Protein AF-A0A6M0CA09-F1 (afdb_monomer)

Secondary structure (DSSP, 8-state):
---PPPHHHHHHHHHHHHHTT-S----SHHHHHHHHHHHHHS-HHHHHHHHHHHHHHHHHT-

Structure (mmCIF, N/CA/C/O backbone):
data_AF-A0A6M0CA09-F1
#
_entry.id   AF-A0A6M0CA09-F1
#
loop_
_atom_site.group_PDB
_atom_site.id
_atom_site.type_symbol
_atom_site.label_atom_id
_atom_site.label_alt_id
_atom_site.label_comp_id
_atom_site.label_asym_id
_atom_site.label_entity_id
_atom_site.label_seq_id
_atom_site.pdbx_PDB_ins_code
_atom_site.Cartn_x
_atom_site.Cartn_y
_atom_site.Cartn_z
_atom_site.occupancy
_atom_site.B_iso_or_equiv
_atom_site.auth_seq_id
_atom_site.auth_comp_id
_atom_site.auth_asym_id
_atom_site.auth_atom_id
_atom_site.pdbx_PDB_model_num
ATOM 1 N N . MET A 1 1 ? 17.308 -6.957 11.088 1.00 38.31 1 MET A N 1
ATOM 2 C CA . MET A 1 1 ? 15.967 -7.413 11.512 1.00 38.31 1 MET A CA 1
ATOM 3 C C . MET A 1 1 ? 14.979 -6.360 11.033 1.00 38.31 1 MET A C 1
ATOM 5 O O . MET A 1 1 ? 15.126 -5.214 11.440 1.00 38.31 1 MET A O 1
ATOM 9 N N . SER A 1 2 ? 14.099 -6.668 10.075 1.00 59.62 2 SER A N 1
ATOM 10 C CA . SER A 1 2 ? 13.135 -5.678 9.574 1.00 59.62 2 SER A CA 1
ATOM 11 C C . SER A 1 2 ? 12.193 -5.275 10.706 1.00 59.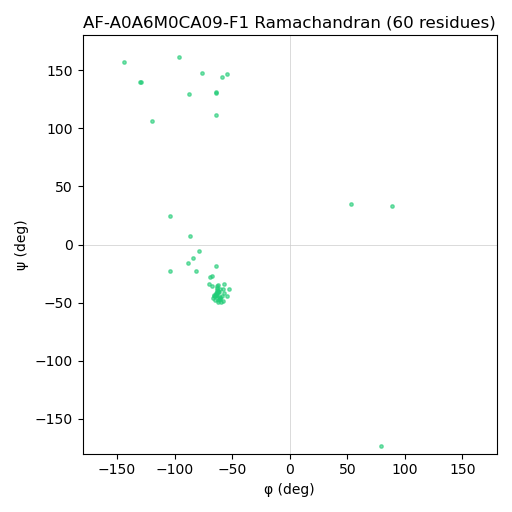62 2 SER A C 1
ATOM 13 O O . SER A 1 2 ? 11.650 -6.146 11.386 1.00 59.62 2 SER A O 1
ATOM 15 N N . LYS A 1 3 ? 12.005 -3.972 10.921 1.00 78.81 3 LYS A N 1
ATOM 16 C CA . LYS A 1 3 ? 11.034 -3.459 11.889 1.00 78.81 3 LYS A CA 1
ATOM 17 C C . LYS A 1 3 ? 9.633 -3.873 11.426 1.00 78.81 3 LYS A C 1
ATOM 19 O O . LYS A 1 3 ? 9.179 -3.409 10.386 1.00 78.81 3 LYS A O 1
ATOM 24 N N . LEU A 1 4 ? 8.994 -4.779 12.162 1.00 86.56 4 LEU A N 1
ATOM 25 C CA . LEU A 1 4 ? 7.613 -5.185 11.910 1.00 86.56 4 LEU A CA 1
ATOM 26 C C . LEU A 1 4 ? 6.657 -4.101 12.413 1.00 86.56 4 LEU A C 1
ATOM 28 O O . LEU A 1 4 ? 6.950 -3.412 13.394 1.00 86.56 4 LEU A O 1
ATOM 32 N N . THR A 1 5 ? 5.521 -3.959 11.736 1.00 89.31 5 THR A N 1
ATOM 33 C CA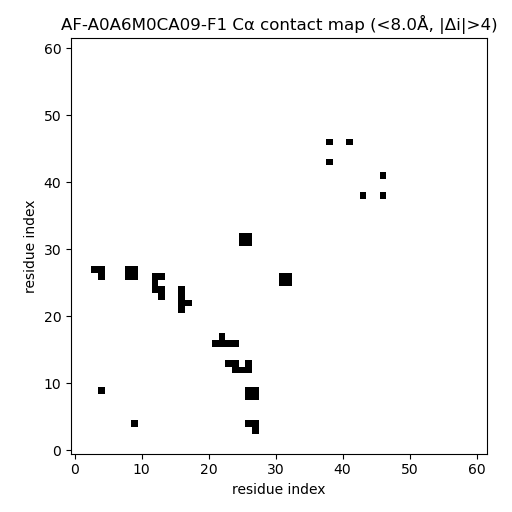 . THR A 1 5 ? 4.441 -3.079 12.183 1.00 89.31 5 THR A CA 1
ATOM 34 C C . THR A 1 5 ? 3.890 -3.586 13.521 1.00 89.31 5 THR A C 1
ATOM 36 O O . THR A 1 5 ? 3.630 -4.787 13.638 1.00 89.31 5 THR A O 1
ATOM 39 N N . PRO A 1 6 ? 3.723 -2.723 14.539 1.00 93.06 6 PRO A N 1
ATOM 40 C CA . PRO A 1 6 ? 3.139 -3.116 15.817 1.00 93.06 6 PRO A CA 1
ATOM 41 C C . PRO A 1 6 ? 1.726 -3.681 15.652 1.00 93.06 6 PRO A C 1
ATOM 43 O O . PRO A 1 6 ? 0.940 -3.181 14.849 1.00 93.06 6 PRO A O 1
ATOM 46 N N . THR A 1 7 ? 1.367 -4.675 16.464 1.00 94.00 7 THR A N 1
ATOM 47 C CA . THR A 1 7 ? 0.037 -5.305 16.419 1.00 94.00 7 THR A CA 1
ATOM 48 C C . THR A 1 7 ? -1.097 -4.301 16.632 1.00 94.00 7 THR A C 1
ATOM 50 O O . THR A 1 7 ? -2.124 -4.391 15.970 1.00 94.00 7 THR A O 1
ATOM 53 N N . GLU A 1 8 ? -0.906 -3.321 17.518 1.00 94.94 8 GLU A N 1
ATOM 54 C CA . GLU A 1 8 ? -1.889 -2.260 17.773 1.00 94.94 8 GLU A CA 1
ATOM 55 C C . GLU A 1 8 ? -2.217 -1.461 16.503 1.00 94.94 8 GLU A C 1
ATOM 57 O O . GLU A 1 8 ? -3.386 -1.230 16.200 1.00 94.94 8 GLU A O 1
ATOM 62 N N . GLU A 1 9 ? -1.192 -1.094 15.731 1.00 93.00 9 GLU A N 1
ATOM 63 C CA . GLU A 1 9 ? -1.355 -0.367 14.469 1.00 93.00 9 GLU A CA 1
ATOM 64 C C . GLU A 1 9 ? -2.124 -1.218 13.452 1.00 93.00 9 GLU A C 1
ATOM 66 O O . GLU A 1 9 ? -3.075 -0.738 12.842 1.00 93.00 9 GLU A O 1
ATOM 71 N N . VAL A 1 10 ? -1.799 -2.511 13.349 1.00 94.00 10 VAL A N 1
ATOM 72 C CA . VAL A 1 10 ? -2.498 -3.446 12.453 1.00 94.00 10 VAL A CA 1
ATOM 73 C C . VAL A 1 10 ? -3.987 -3.556 12.794 1.00 94.00 10 VAL A C 1
ATOM 75 O O . VAL A 1 10 ? -4.831 -3.510 11.898 1.00 94.00 10 VAL A O 1
ATOM 78 N N . VAL A 1 11 ? -4.325 -3.687 14.081 1.00 96.00 11 VAL A N 1
ATOM 79 C CA . VAL A 1 11 ? -5.723 -3.787 14.532 1.00 96.00 11 VAL A CA 1
ATOM 80 C C . VAL A 1 11 ? -6.470 -2.482 14.264 1.00 96.00 11 VAL A C 1
ATOM 82 O O . VAL A 1 11 ? -7.589 -2.511 13.753 1.00 96.00 11 VAL A O 1
ATOM 85 N N . LYS A 1 12 ? -5.849 -1.336 14.560 1.00 95.44 12 LYS A N 1
ATOM 86 C CA . LYS A 1 12 ? -6.441 -0.018 14.312 1.00 95.44 12 LYS A CA 1
ATOM 87 C C . LYS A 1 12 ? -6.738 0.203 12.828 1.00 95.44 12 LYS A C 1
ATOM 89 O O . LYS A 1 12 ? -7.847 0.615 12.493 1.00 95.44 12 LYS A O 1
ATOM 94 N N . ASP A 1 13 ? -5.785 -0.102 11.952 1.00 94.31 13 ASP A N 1
ATOM 95 C CA . ASP A 1 13 ? -5.946 0.033 10.501 1.00 94.31 13 ASP A CA 1
ATOM 96 C C . ASP A 1 13 ? -7.067 -0.875 9.971 1.00 94.31 13 ASP A C 1
ATOM 98 O O . ASP A 1 13 ? -7.873 -0.453 9.140 1.00 94.31 13 ASP A O 1
ATOM 102 N N . ALA A 1 14 ? -7.162 -2.107 10.481 1.00 94.94 14 ALA A N 1
ATOM 103 C CA . ALA A 1 14 ? -8.211 -3.047 10.098 1.00 94.94 14 ALA A CA 1
ATOM 104 C C . ALA A 1 14 ? -9.612 -2.565 10.512 1.00 94.94 14 ALA A C 1
ATOM 106 O O . ALA A 1 14 ? -10.542 -2.622 9.705 1.00 94.94 14 ALA A O 1
ATOM 107 N N . LEU A 1 15 ? -9.768 -2.049 11.738 1.00 97.06 15 LEU A N 1
ATOM 108 C CA . LEU A 1 15 ? -11.042 -1.492 12.206 1.00 97.06 15 LEU A CA 1
ATOM 109 C C . LEU A 1 15 ? -11.451 -0.257 11.392 1.00 97.06 15 LEU A C 1
ATOM 111 O O . LEU A 1 15 ? -12.598 -0.162 10.962 1.00 97.06 15 LEU A O 1
ATOM 115 N N . GLN A 1 16 ? -10.512 0.645 11.092 1.00 95.56 16 GLN A N 1
ATOM 116 C CA . GLN A 1 16 ? -10.788 1.812 10.245 1.00 95.56 16 GLN A CA 1
ATOM 117 C C . GLN A 1 16 ? -11.182 1.431 8.812 1.00 95.56 16 GLN A C 1
ATOM 119 O O . GLN A 1 16 ? -12.035 2.087 8.212 1.00 95.56 16 GLN A O 1
ATOM 124 N N . ALA A 1 17 ? -10.562 0.396 8.240 1.00 95.25 17 ALA A N 1
ATOM 125 C CA . ALA A 1 17 ? -10.938 -0.120 6.927 1.00 95.25 17 ALA A CA 1
ATOM 126 C C . ALA A 1 17 ? -12.365 -0.692 6.946 1.00 95.25 17 ALA A C 1
ATOM 128 O O . ALA A 1 17 ? -13.152 -0.411 6.039 1.00 95.25 17 ALA A O 1
ATOM 129 N N . LEU A 1 18 ? -12.722 -1.418 8.012 1.00 96.50 18 LEU A N 1
ATOM 130 C CA . LEU A 1 18 ? -14.063 -1.967 8.207 1.00 96.50 18 LEU A CA 1
ATOM 131 C C . LEU A 1 18 ? -15.126 -0.862 8.308 1.00 96.50 18 LEU A C 1
ATOM 133 O O . LEU A 1 18 ? -16.126 -0.919 7.597 1.00 96.50 18 LEU A O 1
ATOM 137 N N . GLU A 1 19 ? -14.885 0.176 9.115 1.00 97.44 19 GLU A N 1
ATOM 138 C CA . GLU A 1 19 ? -15.773 1.348 9.233 1.00 97.44 19 GLU A CA 1
ATOM 139 C C . GLU A 1 19 ? -16.004 2.046 7.883 1.00 97.44 19 GLU A C 1
ATOM 141 O O . GLU A 1 19 ? -17.090 2.552 7.601 1.00 97.44 19 GLU A O 1
ATOM 146 N N . LYS A 1 20 ? -14.988 2.040 7.015 1.00 96.25 20 LYS A N 1
ATOM 147 C CA . LYS A 1 20 ? -15.037 2.629 5.671 1.00 96.25 20 LYS A CA 1
ATOM 148 C C . LYS A 1 20 ? -15.587 1.680 4.600 1.00 96.25 20 LYS A C 1
ATOM 150 O O . LYS A 1 20 ? -15.537 2.031 3.423 1.00 96.25 20 LYS A O 1
ATOM 155 N N . ASN A 1 21 ? -16.106 0.506 4.973 1.00 96.06 21 ASN A N 1
ATOM 156 C CA . ASN A 1 21 ? -16.555 -0.544 4.049 1.00 96.06 21 ASN A CA 1
ATOM 157 C C . ASN A 1 21 ? -15.479 -0.958 3.021 1.00 96.06 21 ASN A C 1
ATOM 159 O O . ASN A 1 21 ? -15.781 -1.272 1.869 1.00 96.06 21 ASN A O 1
ATOM 163 N N . GLN A 1 22 ? -14.205 -0.948 3.420 1.00 94.44 22 GLN A N 1
ATOM 164 C CA . GLN A 1 22 ? -13.099 -1.409 2.584 1.00 9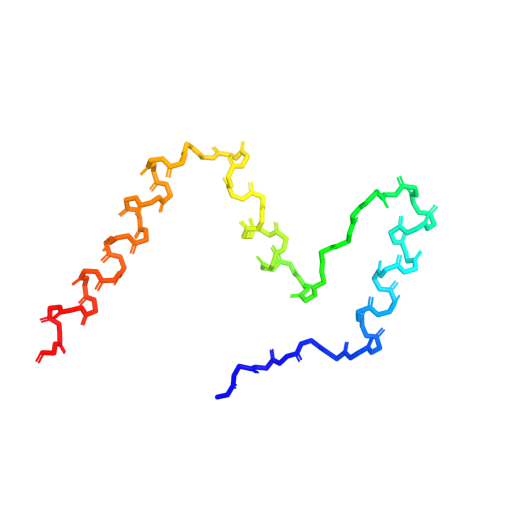4.44 22 GLN A CA 1
ATOM 165 C C . GLN A 1 22 ? -12.897 -2.917 2.772 1.00 94.44 22 GLN A C 1
ATOM 167 O O . GLN A 1 22 ? -12.776 -3.409 3.889 1.00 94.44 22 GLN A O 1
ATOM 172 N N . SER A 1 23 ? -12.826 -3.667 1.669 1.00 91.25 23 SER A N 1
ATOM 173 C CA . SER A 1 23 ? -12.670 -5.131 1.694 1.00 91.25 23 SER A CA 1
ATOM 174 C C . SER A 1 23 ? -11.233 -5.602 1.957 1.00 91.25 23 SER A C 1
ATOM 176 O O . SER A 1 23 ? -10.978 -6.802 2.036 1.00 91.25 23 SER A O 1
ATOM 178 N N . ASN A 1 24 ? -10.275 -4.678 2.021 1.00 91.12 24 ASN A N 1
ATOM 179 C C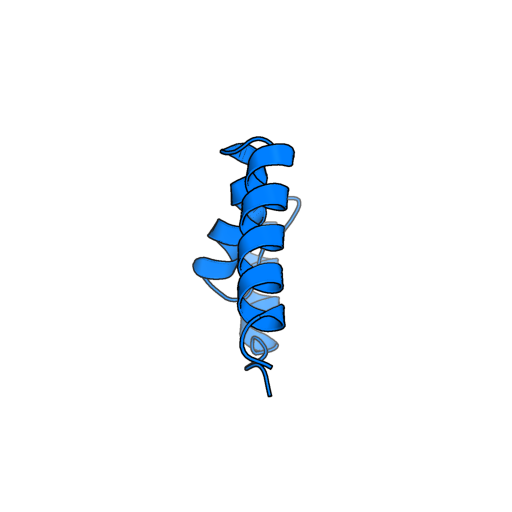A . ASN A 1 24 ? -8.883 -4.941 2.358 1.00 91.12 24 ASN A CA 1
ATOM 180 C C . ASN A 1 24 ? -8.308 -3.775 3.173 1.00 91.12 24 ASN A C 1
ATOM 182 O O . ASN A 1 24 ? -8.802 -2.652 3.100 1.00 91.12 24 ASN A O 1
ATOM 186 N N . ALA A 1 25 ? -7.256 -4.063 3.936 1.00 92.00 25 ALA A N 1
ATOM 187 C CA . ALA A 1 25 ? -6.477 -3.082 4.677 1.00 92.00 25 ALA A CA 1
ATOM 188 C C . ALA A 1 25 ? -4.990 -3.308 4.380 1.00 92.00 25 ALA A C 1
ATOM 190 O O . ALA A 1 25 ? -4.537 -4.450 4.280 1.00 92.00 25 ALA A O 1
ATOM 191 N N . VAL A 1 26 ? -4.234 -2.223 4.221 1.00 90.75 26 VAL A N 1
ATOM 192 C CA . VAL A 1 26 ? -2.791 -2.261 3.952 1.00 90.75 26 VAL A CA 1
ATOM 193 C C . VAL A 1 26 ? -2.095 -1.535 5.090 1.00 90.75 26 VAL A C 1
ATOM 195 O O . VAL A 1 26 ? -2.161 -0.310 5.174 1.00 90.75 26 VAL A O 1
ATOM 198 N N . THR A 1 27 ? -1.454 -2.309 5.961 1.00 91.44 27 THR A N 1
ATOM 199 C CA . THR A 1 27 ? -0.859 -1.831 7.213 1.00 91.44 27 THR A CA 1
ATOM 200 C C . THR A 1 27 ? 0.632 -1.542 7.049 1.00 91.44 27 THR A C 1
ATOM 202 O O . THR A 1 27 ? 1.284 -2.051 6.131 1.00 91.44 27 THR A O 1
ATOM 205 N N . GLY A 1 28 ? 1.209 -0.756 7.959 1.00 85.00 28 GLY A N 1
ATOM 206 C CA . GLY A 1 28 ? 2.643 -0.441 7.940 1.00 85.00 28 GLY A CA 1
ATOM 207 C C . GLY A 1 28 ? 3.005 0.793 7.112 1.00 85.00 28 GLY A C 1
ATOM 208 O O . GLY A 1 28 ? 4.086 0.865 6.524 1.00 85.00 28 GLY A O 1
ATOM 209 N N . GLY A 1 29 ? 2.106 1.777 7.091 1.00 85.06 29 GLY A N 1
ATOM 210 C CA . GLY A 1 29 ? 2.385 3.131 6.622 1.00 85.06 29 GLY A CA 1
ATOM 211 C C . GLY A 1 29 ? 2.386 3.341 5.104 1.00 85.06 29 GLY A C 1
ATOM 212 O O . GLY A 1 29 ? 2.043 2.473 4.299 1.00 85.06 29 GLY A O 1
ATOM 213 N N . PHE A 1 30 ? 2.775 4.558 4.709 1.00 86.81 30 PHE A N 1
ATOM 214 C CA . PHE A 1 30 ? 2.625 5.067 3.341 1.00 86.81 30 PHE A CA 1
ATOM 215 C C . PHE A 1 30 ? 3.417 4.275 2.291 1.00 86.81 30 PHE A C 1
ATOM 217 O O . PHE A 1 30 ? 2.905 4.013 1.206 1.00 86.81 30 PHE A O 1
ATOM 224 N N . LEU A 1 31 ? 4.643 3.845 2.607 1.00 87.19 31 LEU A N 1
ATOM 225 C CA . LEU A 1 31 ? 5.470 3.085 1.661 1.00 87.19 31 LEU A CA 1
ATOM 226 C C . LEU A 1 31 ? 4.824 1.752 1.272 1.00 87.19 31 LEU A C 1
ATOM 228 O O . LEU A 1 31 ? 4.83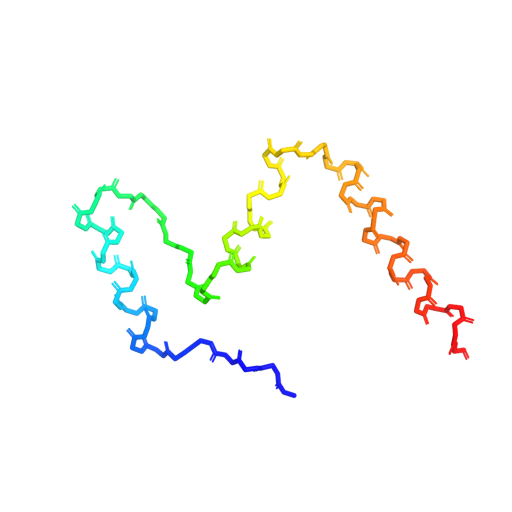2 1.403 0.093 1.00 87.19 31 LEU A O 1
ATOM 232 N N . ASN A 1 32 ? 4.209 1.044 2.224 1.00 87.81 32 ASN A N 1
ATOM 233 C CA . ASN A 1 32 ? 3.495 -0.196 1.927 1.00 87.81 32 ASN A CA 1
ATOM 234 C C . ASN A 1 32 ? 2.310 0.058 0.998 1.00 87.81 32 ASN A C 1
ATOM 236 O O . ASN A 1 32 ? 2.119 -0.692 0.041 1.00 87.81 32 ASN A O 1
ATOM 240 N N . GLN A 1 33 ? 1.569 1.150 1.211 1.00 89.31 33 GLN A N 1
ATOM 241 C CA . GLN A 1 33 ? 0.503 1.544 0.291 1.00 89.31 33 GLN A CA 1
ATOM 242 C C . GLN A 1 33 ? 1.023 1.846 -1.115 1.00 89.31 33 GLN A C 1
ATOM 244 O O . GLN A 1 33 ? 0.395 1.437 -2.090 1.00 89.31 33 GLN A O 1
ATOM 249 N N . VAL A 1 34 ? 2.166 2.520 -1.249 1.00 90.12 34 VAL A N 1
ATOM 250 C CA . VAL A 1 34 ? 2.773 2.764 -2.565 1.00 90.12 34 VAL A CA 1
ATOM 251 C C . VAL A 1 34 ? 3.146 1.439 -3.229 1.00 90.12 34 VAL A C 1
ATOM 253 O O . VAL A 1 34 ? 2.736 1.199 -4.361 1.00 90.12 34 VAL A O 1
ATOM 256 N N . ILE A 1 35 ? 3.844 0.546 -2.520 1.00 87.81 35 ILE A N 1
ATOM 257 C CA . ILE A 1 35 ? 4.328 -0.731 -3.067 1.00 87.81 35 ILE A CA 1
ATOM 258 C C . ILE A 1 35 ? 3.180 -1.583 -3.614 1.00 87.81 35 ILE A C 1
ATOM 260 O O . ILE A 1 35 ? 3.259 -2.051 -4.751 1.00 87.81 35 ILE A O 1
ATOM 264 N N . VAL A 1 36 ? 2.093 -1.755 -2.856 1.00 87.19 36 VAL A N 1
ATOM 265 C CA . VAL A 1 36 ? 0.956 -2.574 -3.319 1.00 87.19 36 VAL A CA 1
ATOM 266 C C . VAL A 1 36 ? 0.226 -1.943 -4.508 1.00 87.19 36 VAL A C 1
ATOM 268 O O . VAL A 1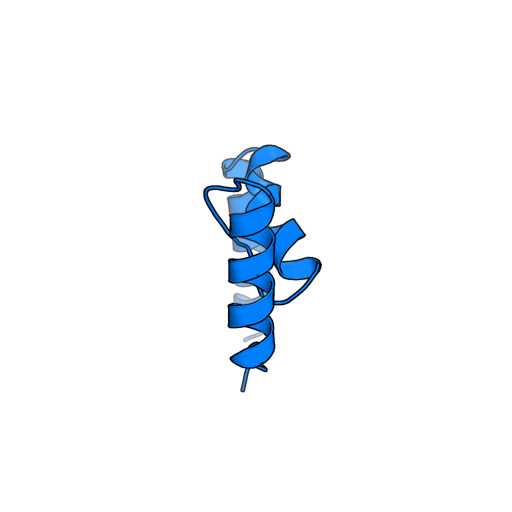 36 ? -0.351 -2.655 -5.329 1.00 87.19 36 VAL A O 1
ATOM 271 N N . ASN A 1 37 ? 0.271 -0.613 -4.632 1.00 89.88 37 ASN A N 1
ATOM 272 C CA . ASN A 1 37 ? -0.381 0.123 -5.710 1.00 89.88 37 ASN A CA 1
ATOM 273 C C . ASN A 1 37 ? 0.488 0.302 -6.962 1.00 89.88 37 ASN A C 1
ATOM 275 O O . ASN A 1 37 ? -0.070 0.588 -8.016 1.00 89.88 37 ASN A O 1
ATOM 279 N N . LEU A 1 38 ? 1.810 0.105 -6.905 1.00 91.50 38 LEU A N 1
ATOM 280 C CA . LEU A 1 38 ? 2.707 0.289 -8.060 1.00 91.50 38 LEU A CA 1
ATOM 281 C C . LEU A 1 38 ? 2.254 -0.498 -9.298 1.00 91.50 38 LEU A C 1
ATOM 283 O O . LEU A 1 38 ? 2.301 0.021 -10.410 1.00 91.50 38 LEU A O 1
ATOM 287 N N . SER A 1 39 ? 1.744 -1.716 -9.100 1.00 89.06 39 SER A N 1
ATOM 288 C CA . SER A 1 39 ? 1.223 -2.569 -10.181 1.00 89.06 39 SER A CA 1
ATOM 289 C C . SER A 1 39 ? -0.006 -2.006 -10.902 1.00 89.06 39 SER A C 1
ATOM 291 O O . SER A 1 39 ? -0.304 -2.430 -12.014 1.00 89.06 39 SER A O 1
ATOM 293 N N . ARG A 1 40 ? -0.717 -1.047 -10.295 1.00 90.12 40 ARG A N 1
ATOM 294 C CA . ARG A 1 40 ? -1.849 -0.349 -10.923 1.00 90.12 40 ARG A CA 1
ATOM 295 C C . ARG A 1 40 ? -1.401 0.785 -11.841 1.00 90.12 40 ARG A C 1
ATOM 297 O O . ARG A 1 40 ? -2.158 1.169 -12.724 1.00 90.12 40 ARG A O 1
ATOM 304 N N . PHE A 1 41 ? -0.198 1.319 -11.630 1.00 93.31 41 PHE A N 1
ATOM 305 C CA . PHE A 1 41 ? 0.331 2.462 -12.379 1.00 93.31 41 PHE A CA 1
ATOM 306 C C . PHE A 1 41 ? 1.376 2.070 -13.425 1.00 93.31 41 PHE A C 1
ATOM 308 O O . PHE A 1 41 ? 1.579 2.809 -14.385 1.00 93.31 41 PHE A O 1
ATOM 315 N N . PHE A 1 42 ? 2.024 0.915 -13.261 1.00 92.25 42 PHE A N 1
ATOM 316 C CA . PHE A 1 42 ? 3.081 0.443 -14.150 1.00 92.25 42 PHE A CA 1
ATOM 317 C C . PHE A 1 42 ? 2.817 -0.994 -14.615 1.00 92.25 42 PHE A C 1
ATOM 319 O O . PHE A 1 42 ? 2.419 -1.828 -13.797 1.00 92.25 42 PHE A O 1
ATOM 326 N N . PRO A 1 43 ? 3.087 -1.318 -15.896 1.00 93.25 43 PRO A N 1
ATOM 327 C CA . PRO A 1 43 ? 3.041 -2.687 -16.395 1.00 93.25 43 PRO A CA 1
ATOM 328 C C . PRO A 1 43 ? 3.922 -3.624 -15.566 1.00 93.25 43 PRO A C 1
ATOM 330 O O . PRO A 1 43 ? 4.994 -3.242 -15.079 1.00 93.25 43 PRO A O 1
ATOM 333 N N . ARG A 1 44 ? 3.488 -4.879 -15.432 1.00 91.00 44 ARG A N 1
ATOM 334 C CA . ARG A 1 44 ? 4.211 -5.910 -14.676 1.00 91.00 44 ARG A CA 1
ATOM 335 C C . ARG A 1 44 ? 5.647 -6.056 -15.169 1.00 91.00 44 ARG A C 1
ATOM 337 O O . ARG A 1 44 ? 6.559 -6.132 -14.356 1.00 91.00 44 ARG A O 1
ATOM 344 N N . GLU A 1 45 ? 5.841 -6.079 -16.479 1.00 92.88 45 GLU A N 1
ATOM 345 C CA . GLU A 1 45 ? 7.123 -6.264 -17.159 1.00 92.88 45 GLU A CA 1
ATOM 346 C C . GLU A 1 45 ? 8.104 -5.151 -16.780 1.00 92.88 45 GLU A C 1
ATOM 348 O O . GLU A 1 45 ? 9.283 -5.406 -16.539 1.00 92.88 45 GLU A O 1
ATOM 353 N N . THR A 1 46 ? 7.604 -3.918 -16.642 1.00 93.06 46 THR A N 1
ATOM 354 C CA . THR A 1 46 ? 8.394 -2.775 -16.177 1.00 93.06 46 THR A CA 1
ATOM 355 C C . THR A 1 46 ? 8.841 -2.968 -14.732 1.00 93.06 46 THR A C 1
ATOM 357 O O . THR A 1 46 ? 10.019 -2.789 -14.428 1.00 93.06 46 THR A O 1
ATOM 360 N N . LEU A 1 47 ? 7.926 -3.365 -13.843 1.00 91.94 47 LEU A N 1
ATOM 361 C CA . LEU A 1 47 ? 8.249 -3.595 -12.432 1.00 91.94 47 LEU A CA 1
ATOM 362 C C . LEU A 1 47 ? 9.236 -4.754 -12.257 1.00 91.94 47 LEU A C 1
ATOM 364 O O . LEU A 1 47 ? 10.212 -4.614 -11.524 1.00 91.94 47 LEU A O 1
ATOM 368 N N . VAL A 1 48 ? 9.023 -5.867 -12.963 1.00 90.81 48 VAL A N 1
ATOM 369 C CA . VAL A 1 48 ? 9.925 -7.027 -12.947 1.00 90.81 48 VAL A CA 1
ATOM 370 C C . VAL A 1 48 ? 11.309 -6.631 -13.454 1.00 90.81 48 VAL A C 1
ATOM 372 O O . VAL A 1 48 ? 12.289 -6.907 -12.772 1.00 90.81 48 VAL A O 1
ATOM 375 N N . GLY A 1 49 ? 11.403 -5.892 -14.562 1.00 91.94 49 GLY A N 1
ATOM 376 C CA . GLY A 1 49 ? 12.690 -5.428 -15.084 1.00 91.94 49 GLY A CA 1
ATOM 377 C C . GLY A 1 49 ? 13.442 -4.492 -14.126 1.00 91.94 49 GLY A C 1
ATOM 378 O O . GLY A 1 49 ? 14.669 -4.543 -14.043 1.00 91.94 49 GLY A O 1
ATOM 379 N N . VAL A 1 50 ? 12.736 -3.646 -13.365 1.00 88.69 50 VAL A N 1
ATOM 380 C CA . VAL A 1 50 ? 13.355 -2.815 -12.313 1.00 88.69 50 VAL A CA 1
ATOM 381 C C . VAL A 1 50 ? 13.882 -3.685 -11.175 1.00 88.69 50 VAL A C 1
ATOM 383 O O . VAL A 1 50 ? 15.019 -3.503 -10.740 1.00 88.69 50 VAL A O 1
ATOM 386 N N . VAL A 1 51 ? 13.088 -4.653 -10.718 1.00 87.94 51 VAL A N 1
ATOM 387 C CA . VAL A 1 51 ? 13.485 -5.591 -9.661 1.00 87.94 51 VAL A CA 1
ATOM 388 C C . VAL A 1 51 ? 14.702 -6.413 -10.099 1.00 87.94 51 VAL A C 1
ATOM 390 O O . VAL A 1 51 ? 15.690 -6.478 -9.370 1.00 87.94 51 VAL A O 1
ATOM 393 N N . GLU A 1 52 ? 14.689 -6.964 -11.312 1.00 89.88 52 GLU A N 1
ATOM 394 C CA . GLU A 1 52 ? 15.814 -7.702 -11.893 1.00 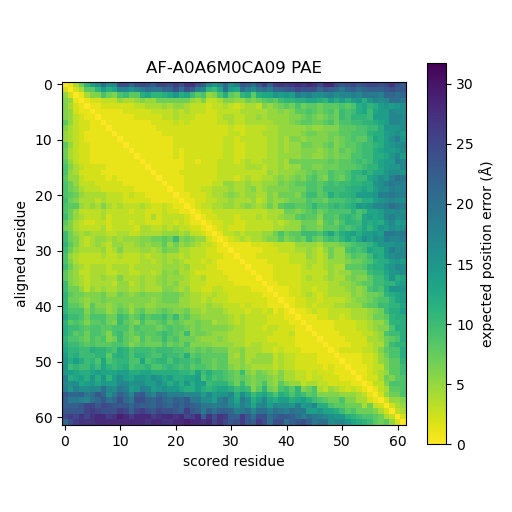89.88 52 GLU A CA 1
ATOM 395 C C . GLU A 1 52 ? 17.093 -6.868 -11.941 1.00 89.88 52 GLU A C 1
ATOM 397 O O . GLU A 1 52 ? 18.157 -7.374 -11.595 1.00 89.88 52 GLU A O 1
ATOM 402 N N . LYS A 1 53 ? 17.009 -5.583 -12.304 1.00 87.81 53 LYS A N 1
ATOM 403 C CA . LYS A 1 53 ? 18.170 -4.681 -12.281 1.00 87.81 53 LYS A CA 1
ATOM 404 C C . LYS A 1 53 ? 18.716 -4.482 -10.870 1.00 87.81 53 LYS A C 1
ATOM 406 O O . LYS A 1 53 ? 19.928 -4.553 -10.691 1.00 87.81 53 LYS A O 1
ATOM 411 N N . VAL A 1 54 ? 17.854 -4.289 -9.869 1.00 82.19 54 VAL A N 1
ATOM 412 C CA . VAL A 1 54 ? 18.277 -4.153 -8.463 1.00 82.19 54 VAL A CA 1
ATOM 413 C C . VAL A 1 54 ? 19.018 -5.408 -7.998 1.00 82.19 54 VAL A C 1
ATOM 415 O O . VAL A 1 54 ? 20.130 -5.313 -7.481 1.00 82.19 54 VAL A O 1
ATOM 418 N N . PHE A 1 55 ? 18.456 -6.593 -8.237 1.00 86.25 55 PHE A N 1
ATOM 419 C CA . PHE A 1 55 ? 19.100 -7.855 -7.859 1.00 86.25 55 PHE A CA 1
ATOM 420 C C . PHE A 1 55 ? 20.342 -8.174 -8.707 1.00 86.25 55 PHE A C 1
ATOM 422 O O . PHE A 1 55 ? 21.320 -8.718 -8.191 1.00 86.25 55 PHE A O 1
ATOM 429 N N . GLY A 1 56 ? 20.348 -7.795 -9.985 1.00 78.88 56 GLY A N 1
ATOM 430 C CA . GLY A 1 56 ? 21.486 -7.942 -10.890 1.00 78.88 56 GLY A CA 1
ATOM 431 C C . GLY A 1 56 ? 22.681 -7.083 -10.477 1.00 78.88 56 GLY A C 1
ATOM 432 O O . GLY A 1 56 ? 23.801 -7.587 -10.428 1.00 78.88 56 GLY A O 1
ATOM 433 N N . SER A 1 57 ? 22.451 -5.824 -10.095 1.00 71.56 57 SER A N 1
ATOM 434 C CA . SER A 1 57 ? 23.493 -4.940 -9.554 1.00 71.56 57 SER A CA 1
ATOM 435 C C . SER A 1 57 ? 24.068 -5.455 -8.232 1.00 71.56 57 SER A C 1
ATOM 437 O O . SER A 1 57 ? 25.270 -5.344 -8.009 1.00 71.56 57 SER A O 1
ATOM 439 N N . ILE A 1 58 ? 23.247 -6.079 -7.379 1.00 72.00 58 ILE A N 1
ATOM 440 C CA . ILE A 1 58 ? 23.711 -6.714 -6.133 1.00 72.00 58 ILE A CA 1
ATOM 441 C C . ILE A 1 58 ? 24.592 -7.938 -6.428 1.00 72.00 58 ILE A C 1
ATOM 443 O O . ILE A 1 58 ? 25.569 -8.174 -5.721 1.00 72.00 58 ILE A O 1
ATOM 447 N N . LYS A 1 59 ? 24.287 -8.702 -7.486 1.00 59.44 59 LYS A N 1
ATOM 448 C CA . LYS A 1 59 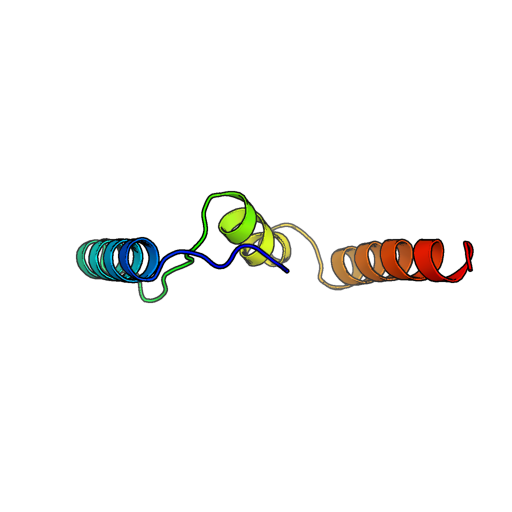? 25.082 -9.869 -7.897 1.00 59.44 59 LYS A CA 1
ATOM 449 C C . LYS A 1 59 ? 26.461 -9.493 -8.456 1.00 59.44 59 LYS A C 1
ATOM 451 O O . LYS A 1 59 ? 27.368 -10.303 -8.358 1.00 59.44 59 LYS A O 1
ATOM 456 N N . GLN A 1 60 ? 26.622 -8.307 -9.048 1.00 58.78 60 GLN A N 1
ATOM 457 C CA . GLN A 1 60 ? 27.892 -7.878 -9.657 1.00 58.78 60 GLN A CA 1
ATOM 458 C C . GLN A 1 60 ? 28.896 -7.261 -8.671 1.00 58.78 60 GLN A C 1
ATOM 460 O O . GLN A 1 60 ? 30.052 -7.071 -9.033 1.00 58.78 60 GLN A O 1
ATOM 465 N N . ASN A 1 61 ? 28.476 -6.947 -7.442 1.00 52.22 61 ASN A N 1
ATOM 466 C CA . ASN A 1 61 ? 29.336 -6.361 -6.407 1.00 52.22 61 ASN A CA 1
ATOM 467 C C . ASN A 1 61 ? 29.747 -7.388 -5.329 1.00 52.22 61 ASN A C 1
ATOM 469 O O . ASN A 1 61 ? 29.998 -7.032 -4.177 1.00 52.22 61 ASN A O 1
ATOM 473 N N . LYS A 1 62 ? 29.746 -8.673 -5.694 1.00 47.94 62 LYS A N 1
ATOM 474 C CA . LYS A 1 62 ? 30.150 -9.814 -4.872 1.00 47.94 62 LYS A CA 1
ATOM 475 C C . LYS A 1 62 ? 30.945 -10.789 -5.730 1.00 47.94 62 LYS A C 1
ATOM 477 O O . LYS A 1 62 ? 31.886 -11.392 -5.176 1.00 47.94 62 LYS A O 1
#

Sequence (62 aa):
MSKLTPTEEVVKDALQALEKNQSNAVTGGFLNQVIVNLSRFFPRETLVGVVEKVFGSIKQNK

Solvent-accessible surface area (backbone atoms only — not comparable to full-atom values): 3850 Å² total; per-residue (Å²): 132,83,86,72,69,54,68,68,58,45,54,52,46,43,51,54,23,52,77,68,73,42,96,66,66,78,65,68,55,70,65,46,50,48,62,74,45,45,69,79,80,40,59,66,69,59,54,48,53,52,51,50,49,56,56,49,58,59,62,73,77,110

Mean predicted aligned error: 7.45 Å

Radius of gyration: 16.04 Å; Cα contacts (8 Å, |Δi|>4): 26; chains: 1; bounding box: 47×15×35 Å

pLDDT: mean 86.59, std 12.46, range [38.31, 97.44]

Foldseek 3Di:
DDDDFDPVQVVVQVVVCVVVVHPDGQTDDDVSVCVVCVCVVDPPVVVVVVVCVVVVVVVVVD

=== Feature glossary ===
The record interleaves many kinds of information about one protein. Here is each kind framed as the question it answers.

Q: What does the local fold look like, residue by residue?
A: The Foldseek 3Di string encodes local tertiary geometry as a 20-letter alphabet — one character per residue — derived from the relative positions of nearby Cα atoms. Unlike the amino-acid sequence, 3Di is a direct function of the 3D structure, so two proteins with the same fold have similar 3Di strings even at low sequence identity.

Q: Which residues are in helices, strands, or loops?
A: The SS8 string is DSSP's per-residue secondary-structure call. α-helix (H) means an i→i+4 H-bond ladder; β-strand (E) means the residue participates in a β-sheet; 3₁₀ (G) and π (I) are tighter and wider helices; T/S are turns/bends; '-' is loop.

Q: How big and how compact is the whole molecule?
A: Radius of gyration (Rg) is the root-mean-square distance of Cα atoms from their centroid — a single number for overall size and compactness. A globular domain of N residues has Rg ≈ 2.2·N^0.38 Å; an extended or disordered chain has a much larger Rg. The Cα contact count is the number of residue pairs whose Cα atoms are within 8 Å and are more than four positions apart in sequence — a standard proxy for tertiary packing density. The bounding box is the smallest axis-aligned box enclosing all Cα atoms.

Q: Where is each backbone atom in 3D?
A: Structure coordinates are given as an mmCIF _atom_site loop: one row per atom with element, residue name, chain id, sequence number, and x/y/z position in Å. Only the four main-chain atoms per residue are included here; side chains are omitted to keep the record compact.

Q: What is the amino-acid chain?
A: Primary structure: the covalent order of the twenty standard amino acids along the backbone. Two proteins with the same sequence will (almost always) fold to the same structure; two with 30% identity often share a fold but not the details.

Q: What if only a Cα trace is available?
A: Three-state secondary structure (P-SEA) collapses the eight DSSP classes into helix (a), strand (b), and coil (c). P-SEA assigns these from Cα geometry alone — distances and angles — without requiring backbone oxygens, so it works on any Cα trace.

Q: What family and function is it annotated with?
A: Database cross-references. InterPro integrates a dozen domain/family signature databases into unified entries with residue-range hits. GO terms attach function/process/location labels with evidence codes. CATH codes position the fold in a four-level structural taxonomy. Organism is the NCBI-taxonomy species name.

Q: How confident is the AlphaFold model at each residue?
A: pLDDT is the predicted lDDT-Cα score: AlphaFold's confidence that the local environment of each residue (all inter-atomic distances within 15 Å) is correctly placed. It is a per-residue number between 0 and 100, with higher meaning more reliable.

Q: How mobile is each atom in the crystal?
A: B-factor (Debye–Waller factor) reflects atomic displacement in the crystal lattice. It is an experimental observable (units Å²), not a prediction; low values mean the atom is pinned down, high values mean it moves or is heterogeneous across the crystal.

Q: Which residues are buried vs exposed?
A: SASA measures how much of the protein is reachable by solvent. It is computed by rolling a water-sized probe over the atomic surface and summing the exposed area (Å²). Per-residue SASA distinguishes core (buried, low SASA) from surface (exposed, high SASA) residues; total SASA is a whole-molecule size measure.

Q: What do the diagnostic plots show?
A: Plot images: a contact map (which residues are close in 3D, as an N×N binary image), a Ramachandran scatter (backbone torsion angles, revealing secondary-structure composition at a glance), and — for AlphaFold structures — a PAE heatmap (pairwise prediction confidence).

Q: What known structures does this most resemble?
A: The Foldseek neighbor list gives the closest experimentally determined structures in the PDB, ranked by structural alignment. TM-score near 1 means near-identical fold; near 0.3 means only rough topology match. This is how one finds what a novel AlphaFold prediction most resembles in the solved-structure universe.

Q: Are the domains correctly placed relative to each other?
A: Predicted aligned error is AlphaFold's pairwise confidence. Unlike pLDDT (per-residue), PAE is per-residue-pair and captures whether two parts of the structure are correctly placed relat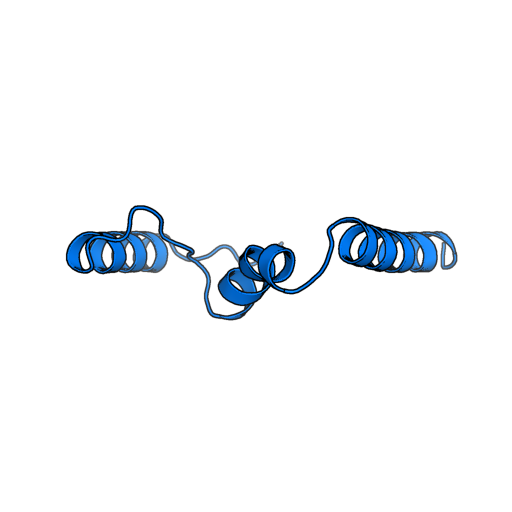ive to each other. Units are ångströms of expected positional error.

Q: What do the rendered images show?
A: Structure images are PyMOL renders from six orthogonal camera directions. Cartoon representation draws helices as coils and strands as arrows; sticks shows the backbone as bonds; surface shows the solvent-excluded envelope. Rainbow coloring maps sequence position to hue (blue→red, N→C); chain coloring assigns a distinct color per polypeptide.

Q: What are the backbone torsion angles?
A: φ (phi) and ψ (psi) are the two rotatable backbone dihedrals per residue: φ is the C(i-1)–N–Cα–C torsion, ψ is the N–Cα–C–N(i+1) torsion, both in degrees on (−180°, 180°]. α-helical residues cluster near (−60°, −45°); β-strand residues near (−120°, +130°). A Ramachandran plot is simply a scatter of (φ, ψ) for every residue.